Protein AF-A0A4Q1EPS4-F1 (afdb_monomer_lite)

Foldseek 3Di:
DVVLQVCQVVVLPPDDAQQPDDPDGNPVSVVCSVCRRPVVVVVVVVD

pLDDT: mean 97.46, std 1.26, range [92.56, 98.62]

Radius of gyration: 12.2 Å; chains: 1; bounding box: 30×18×27 Å

Sequence (47 aa):
NEEVINAELIGAQGKPQNIEGYYKTDTYKTYAAMRPSTVLNEIIDGI

Secondary structure (DSSP, 8-state):
-HHHHHHHHHHT-SS----S-SSS--HHHHHHHH---HHHHHHHHT-

Structure (mmCIF, N/CA/C/O backbone):
data_AF-A0A4Q1EPS4-F1
#
_entry.id   AF-A0A4Q1EPS4-F1
#
loop_
_atom_site.group_PDB
_atom_site.id
_atom_site.type_symbol
_atom_site.label_atom_id
_atom_site.label_alt_id
_atom_site.label_comp_id
_atom_site.label_asym_id
_atom_site.label_entity_id
_atom_site.label_seq_id
_atom_site.pdbx_PDB_ins_code
_atom_site.Cartn_x
_atom_site.Cartn_y
_atom_site.Cartn_z
_atom_site.occupancy
_atom_site.B_i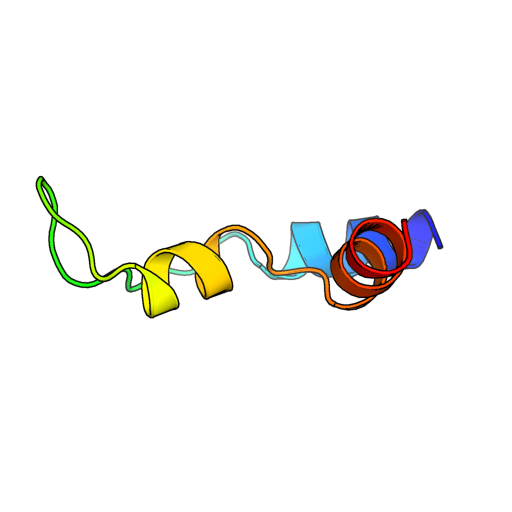so_or_equiv
_atom_site.auth_seq_id
_atom_site.auth_comp_id
_atom_site.auth_asym_id
_atom_site.auth_atom_id
_atom_site.pdbx_PDB_model_num
ATOM 1 N N . ASN A 1 1 ? -11.772 7.552 11.941 1.00 94.12 1 ASN A N 1
ATOM 2 C CA . ASN A 1 1 ? -10.876 6.783 11.047 1.00 94.12 1 ASN A CA 1
ATOM 3 C C . ASN A 1 1 ? -9.413 7.165 11.190 1.00 94.12 1 ASN A C 1
ATOM 5 O O . ASN A 1 1 ? -8.591 6.282 11.022 1.00 94.12 1 ASN A O 1
ATOM 9 N N . GLU A 1 2 ? -9.076 8.412 11.540 1.00 98.00 2 GLU A N 1
ATOM 10 C CA . GLU A 1 2 ? -7.681 8.863 11.684 1.00 98.00 2 GLU A CA 1
ATOM 11 C C . GLU A 1 2 ? -6.806 7.952 12.566 1.00 98.00 2 GLU A C 1
ATOM 13 O O . GLU A 1 2 ? -5.802 7.437 12.086 1.00 98.00 2 GLU A O 1
ATOM 18 N N . GLU A 1 3 ? -7.198 7.695 13.820 1.00 98.50 3 GLU A N 1
ATOM 19 C CA . GLU A 1 3 ? -6.397 6.870 14.742 1.00 98.50 3 GLU A CA 1
ATOM 20 C C . GLU A 1 3 ? -6.149 5.448 14.214 1.00 98.50 3 GLU A C 1
ATOM 22 O O . GLU A 1 3 ? -5.036 4.934 14.306 1.00 98.50 3 GLU A O 1
ATOM 27 N N . VAL A 1 4 ? -7.173 4.830 13.618 1.00 98.38 4 VAL A N 1
ATOM 28 C CA . VAL A 1 4 ? -7.092 3.471 13.061 1.00 98.38 4 VAL A CA 1
ATOM 29 C C . VAL A 1 4 ? -6.166 3.436 11.849 1.00 98.38 4 VAL A C 1
ATOM 31 O O . VAL A 1 4 ? -5.282 2.587 11.783 1.00 98.38 4 VAL A O 1
ATOM 34 N N . ILE A 1 5 ? -6.313 4.394 10.929 1.00 98.62 5 ILE A N 1
ATOM 35 C CA . ILE A 1 5 ? -5.445 4.511 9.751 1.00 98.62 5 ILE A CA 1
ATOM 36 C C . ILE A 1 5 ? -3.990 4.705 10.193 1.00 98.62 5 ILE A C 1
ATOM 38 O O . ILE A 1 5 ? -3.099 4.019 9.696 1.00 98.62 5 ILE A O 1
ATOM 42 N N . ASN A 1 6 ? -3.737 5.576 11.173 1.00 98.56 6 ASN A N 1
ATOM 43 C CA . ASN A 1 6 ? -2.391 5.777 11.711 1.00 98.56 6 ASN A CA 1
ATOM 44 C C . ASN A 1 6 ? -1.815 4.486 12.309 1.00 98.56 6 ASN A C 1
ATOM 46 O O . ASN A 1 6 ? -0.655 4.163 12.052 1.00 98.56 6 ASN A O 1
ATOM 50 N N . ALA A 1 7 ? -2.612 3.721 13.059 1.00 98.56 7 ALA A N 1
ATOM 51 C CA . ALA A 1 7 ? -2.175 2.445 13.619 1.00 98.56 7 ALA A CA 1
ATOM 52 C C . ALA A 1 7 ? -1.815 1.414 12.531 1.00 98.56 7 ALA A C 1
ATOM 54 O O . ALA A 1 7 ? -0.779 0.754 12.637 1.00 98.56 7 ALA A O 1
ATOM 55 N N . GLU A 1 8 ? -2.615 1.306 11.466 1.00 98.44 8 GLU A N 1
ATOM 56 C CA . GLU A 1 8 ? -2.347 0.407 10.333 1.00 98.44 8 GLU A CA 1
ATOM 57 C C . GLU A 1 8 ? -1.062 0.798 9.581 1.00 98.44 8 GLU A C 1
ATOM 59 O O . GLU A 1 8 ? -0.204 -0.051 9.324 1.00 98.44 8 GLU A O 1
ATOM 64 N N . LEU A 1 9 ? -0.883 2.090 9.282 1.00 98.25 9 LEU A N 1
ATOM 65 C CA . LEU A 1 9 ? 0.294 2.600 8.569 1.00 98.25 9 LEU A CA 1
ATOM 66 C C . LEU A 1 9 ? 1.585 2.465 9.390 1.00 98.25 9 LEU A C 1
ATOM 68 O O . LEU A 1 9 ? 2.636 2.134 8.839 1.00 98.25 9 LEU A O 1
ATOM 72 N N . ILE A 1 10 ? 1.529 2.709 10.703 1.00 98.38 10 ILE A N 1
ATOM 73 C CA . ILE A 1 10 ? 2.675 2.519 11.605 1.00 98.38 10 ILE A CA 1
ATOM 74 C C . ILE A 1 10 ? 2.995 1.025 11.746 1.00 98.38 10 ILE A C 1
ATOM 76 O O . ILE A 1 10 ? 4.162 0.636 11.691 1.00 98.38 10 ILE A O 1
ATOM 80 N N . GLY A 1 11 ? 1.973 0.172 11.866 1.00 97.88 11 GLY A N 1
ATOM 81 C CA . GLY A 1 11 ? 2.132 -1.277 12.019 1.00 97.88 11 GLY A CA 1
ATOM 82 C C . GLY A 1 11 ? 2.794 -1.980 10.826 1.00 97.88 11 GLY A C 1
ATOM 83 O O . GLY A 1 11 ? 3.379 -3.053 10.994 1.00 97.88 11 GLY A O 1
ATOM 84 N N . ALA A 1 12 ? 2.748 -1.376 9.636 1.00 97.12 12 ALA A N 1
ATOM 85 C CA . ALA A 1 12 ? 3.400 -1.891 8.430 1.00 97.12 12 ALA A CA 1
ATOM 86 C C . ALA A 1 12 ? 4.932 -1.688 8.409 1.00 97.12 12 ALA A C 1
ATOM 88 O O . ALA A 1 12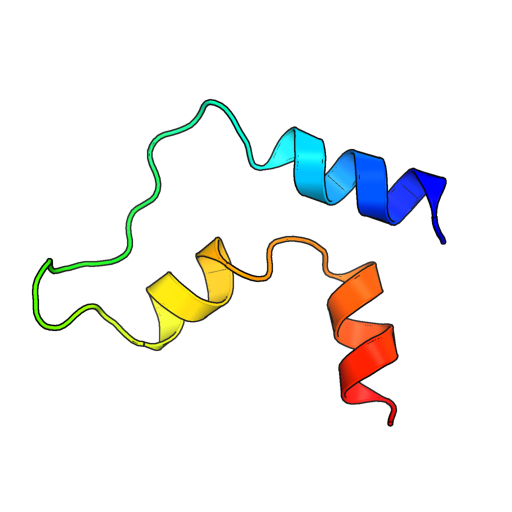 ? 5.630 -2.293 7.590 1.00 97.12 12 ALA A O 1
ATOM 89 N N . GLN A 1 13 ? 5.473 -0.845 9.292 1.00 97.88 13 GLN A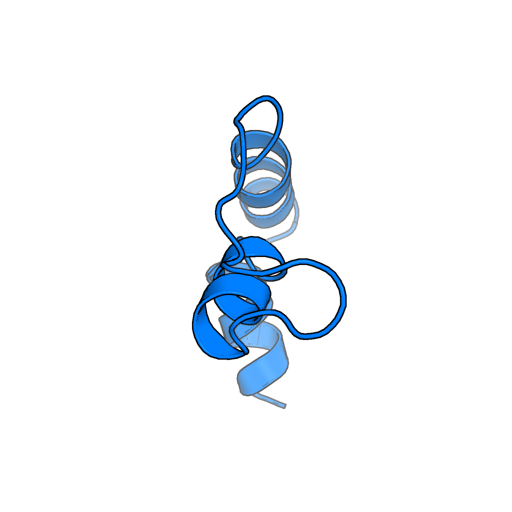 N 1
ATOM 90 C CA . GLN A 1 13 ? 6.880 -0.441 9.279 1.00 97.88 13 GLN A CA 1
ATOM 91 C C . GLN A 1 13 ? 7.805 -1.448 9.983 1.00 97.88 13 GLN A C 1
ATOM 93 O O . GLN A 1 13 ? 7.375 -2.375 10.670 1.00 97.88 13 GLN A O 1
ATOM 98 N N . GLY A 1 14 ? 9.119 -1.268 9.804 1.00 97.25 14 GLY A N 1
ATOM 99 C CA . GLY A 1 14 ? 10.157 -2.030 10.513 1.00 97.25 14 GLY A CA 1
ATOM 100 C C . GLY A 1 14 ? 10.371 -3.467 10.027 1.00 97.25 14 GLY A C 1
ATOM 101 O O . GLY A 1 14 ? 11.226 -4.170 10.562 1.00 97.25 14 GLY A O 1
ATOM 102 N N . LYS A 1 15 ? 9.631 -3.909 9.005 1.00 93.81 15 LYS A N 1
ATOM 103 C CA . LYS A 1 15 ? 9.741 -5.249 8.417 1.00 93.81 15 LYS A CA 1
ATOM 104 C C . LYS A 1 15 ? 10.185 -5.164 6.954 1.00 93.81 15 LYS A C 1
ATOM 106 O O . LYS A 1 15 ? 9.720 -4.269 6.245 1.00 93.81 15 LYS A O 1
ATOM 111 N N . PRO A 1 16 ? 11.040 -6.089 6.481 1.00 96.81 16 PRO A N 1
ATOM 112 C CA . PRO A 1 16 ? 11.342 -6.205 5.059 1.00 96.81 16 PRO A CA 1
ATOM 113 C C . PRO A 1 16 ? 10.064 -6.409 4.238 1.00 96.81 16 PRO A C 1
ATOM 115 O O . PRO A 1 16 ? 9.219 -7.226 4.600 1.00 96.81 16 PRO A O 1
ATOM 118 N N . GLN A 1 17 ? 9.944 -5.685 3.126 1.00 96.12 17 GLN A N 1
ATOM 119 C CA . GLN A 1 17 ? 8.824 -5.796 2.193 1.00 96.12 17 GLN A CA 1
ATOM 120 C C . GLN A 1 17 ? 9.279 -6.521 0.928 1.00 96.12 17 GLN A C 1
ATOM 122 O O . GLN A 1 17 ? 10.336 -6.212 0.378 1.00 96.12 17 GLN A O 1
ATOM 127 N N . ASN A 1 18 ? 8.481 -7.480 0.461 1.00 96.19 18 ASN A N 1
ATOM 128 C CA . ASN A 1 18 ? 8.750 -8.182 -0.789 1.00 96.19 18 ASN A CA 1
ATOM 129 C C . ASN A 1 18 ? 7.891 -7.603 -1.916 1.00 96.19 18 ASN A C 1
ATOM 131 O O . ASN A 1 18 ? 6.694 -7.871 -1.982 1.00 96.19 18 ASN A O 1
ATOM 135 N N . ILE A 1 19 ? 8.531 -6.864 -2.818 1.00 97.69 19 ILE A N 1
ATOM 136 C CA . ILE A 1 19 ? 7.907 -6.291 -4.018 1.00 97.69 19 ILE A CA 1
ATOM 137 C C . ILE A 1 19 ? 8.259 -7.054 -5.308 1.00 97.69 19 ILE A C 1
ATOM 139 O O . ILE A 1 19 ? 7.814 -6.648 -6.372 1.00 97.69 19 ILE A O 1
ATOM 143 N N . GLU A 1 20 ? 9.037 -8.143 -5.212 1.00 97.38 20 GLU A N 1
ATOM 144 C CA . GLU A 1 20 ? 9.576 -8.964 -6.317 1.00 97.38 20 GLU A CA 1
ATOM 145 C C . GLU A 1 20 ? 10.141 -8.175 -7.501 1.00 97.38 20 GLU A C 1
ATOM 147 O O . GLU A 1 20 ? 9.421 -7.759 -8.403 1.00 97.38 20 GLU A O 1
ATOM 152 N N . GLY A 1 21 ? 11.464 -8.040 -7.546 1.00 96.62 21 GLY A N 1
ATOM 153 C CA . GLY A 1 21 ? 12.167 -7.258 -8.559 1.00 96.62 21 GLY A CA 1
ATOM 154 C C . GLY A 1 21 ? 12.759 -5.977 -7.978 1.00 96.62 21 GLY A C 1
ATOM 155 O O . GLY A 1 21 ? 12.739 -5.752 -6.770 1.00 96.62 21 GLY A O 1
ATOM 156 N N . TYR A 1 22 ? 13.337 -5.154 -8.852 1.00 96.25 22 TYR A N 1
ATOM 157 C CA . TYR A 1 22 ? 14.010 -3.912 -8.457 1.00 96.25 22 TYR A CA 1
ATOM 158 C C . TYR A 1 22 ? 13.719 -2.777 -9.446 1.00 96.25 22 TYR A C 1
ATOM 160 O O . TYR A 1 22 ? 13.047 -1.817 -9.098 1.00 96.25 22 TYR A O 1
ATOM 168 N N . TYR A 1 23 ? 14.127 -2.922 -10.713 1.00 97.88 23 TYR A N 1
ATOM 169 C CA . TYR A 1 23 ? 13.795 -1.952 -11.773 1.00 97.88 23 TYR A CA 1
ATOM 170 C C . TYR A 1 23 ? 12.378 -2.118 -12.331 1.00 97.88 23 TYR A C 1
ATOM 172 O O . TYR A 1 23 ? 11.769 -1.162 -12.801 1.00 97.88 23 TYR A O 1
ATOM 180 N N . LYS A 1 24 ? 11.867 -3.350 -12.304 1.00 97.44 24 LYS A N 1
ATOM 181 C CA . LYS A 1 24 ? 10.508 -3.707 -12.700 1.00 97.44 24 LYS A CA 1
ATOM 182 C C . LYS A 1 24 ? 9.967 -4.657 -11.647 1.00 97.44 24 LYS A C 1
ATOM 184 O O . LYS A 1 24 ? 10.311 -5.837 -11.655 1.00 97.44 24 LYS A O 1
ATOM 189 N N . THR A 1 25 ? 9.220 -4.101 -10.710 1.00 98.38 25 THR A N 1
ATOM 190 C CA . THR A 1 25 ? 8.652 -4.845 -9.591 1.00 98.38 25 THR A CA 1
ATOM 191 C C . THR A 1 25 ? 7.343 -5.511 -9.992 1.00 98.38 25 THR A C 1
ATOM 193 O O . THR A 1 25 ? 6.716 -5.130 -10.989 1.00 98.38 25 THR A O 1
ATOM 196 N N . ASP A 1 26 ? 6.915 -6.503 -9.220 1.00 98.56 26 ASP A N 1
ATOM 197 C CA . ASP A 1 26 ? 5.575 -7.051 -9.352 1.00 98.56 26 ASP A CA 1
ATOM 198 C C . ASP A 1 26 ? 4.549 -5.999 -8.917 1.00 98.56 26 ASP A C 1
ATOM 200 O O . ASP A 1 26 ? 4.614 -5.438 -7.816 1.00 98.56 26 ASP A O 1
ATOM 204 N N . THR A 1 27 ? 3.604 -5.700 -9.804 1.00 98.19 27 THR A N 1
ATOM 205 C CA . THR A 1 27 ? 2.644 -4.614 -9.597 1.00 98.19 27 THR A CA 1
ATOM 206 C C . THR A 1 27 ? 1.717 -4.902 -8.426 1.00 98.19 27 THR A C 1
ATOM 208 O O . THR A 1 27 ? 1.459 -4.002 -7.631 1.00 98.19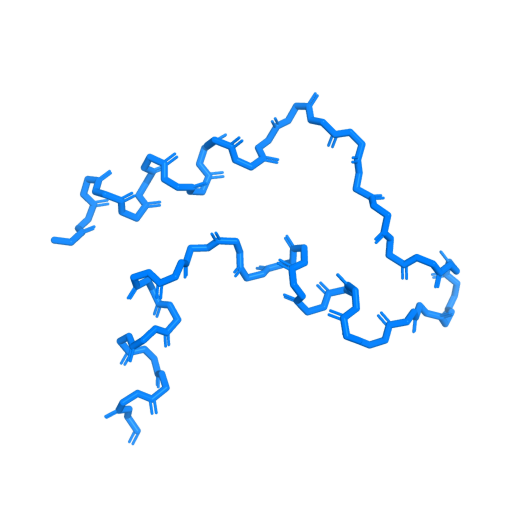 27 THR A O 1
ATOM 211 N N . TYR A 1 28 ? 1.260 -6.147 -8.274 1.00 97.88 28 TYR A N 1
ATOM 212 C CA . TYR A 1 28 ? 0.342 -6.534 -7.207 1.00 97.88 28 TYR A CA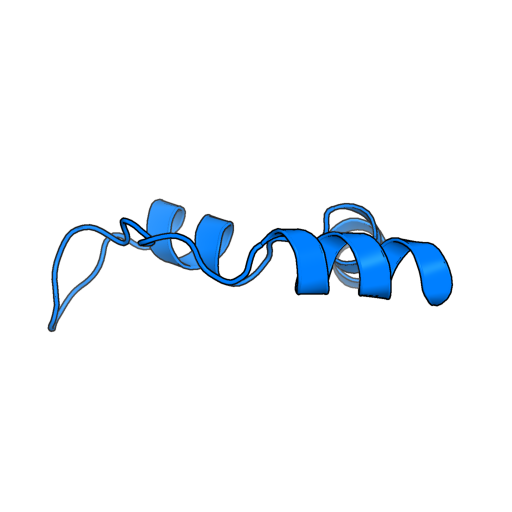 1
ATOM 213 C C . TYR A 1 28 ? 1.021 -6.478 -5.836 1.00 97.88 28 TYR A C 1
ATOM 215 O O . TYR A 1 28 ? 0.495 -5.860 -4.908 1.00 97.88 28 TYR A O 1
ATOM 223 N N . LYS A 1 29 ? 2.223 -7.048 -5.711 1.00 97.75 29 LYS A N 1
ATOM 224 C CA . LYS A 1 29 ? 2.995 -7.024 -4.461 1.00 97.75 29 LYS A CA 1
ATOM 225 C C . LYS A 1 29 ? 3.401 -5.612 -4.062 1.00 97.75 29 LYS A C 1
ATOM 227 O O . LYS A 1 29 ? 3.292 -5.254 -2.891 1.00 97.75 29 LYS A O 1
ATOM 232 N N . THR A 1 30 ? 3.812 -4.793 -5.030 1.00 97.88 30 THR A N 1
ATOM 233 C CA . THR A 1 30 ? 4.125 -3.380 -4.778 1.00 97.88 30 THR A CA 1
ATOM 234 C C . THR A 1 30 ? 2.884 -2.638 -4.287 1.00 97.88 30 THR A C 1
ATOM 236 O O . THR A 1 30 ? 2.953 -1.915 -3.298 1.00 97.88 30 THR A O 1
ATOM 239 N N . TYR A 1 31 ? 1.735 -2.846 -4.932 1.00 97.50 31 TYR A N 1
ATOM 240 C CA . TYR A 1 31 ? 0.487 -2.190 -4.553 1.00 97.50 31 TYR A CA 1
ATOM 241 C C . TYR A 1 31 ? 0.038 -2.564 -3.139 1.00 97.50 31 TYR A C 1
ATOM 243 O O . TYR A 1 31 ? -0.284 -1.681 -2.346 1.00 97.50 31 TYR A O 1
ATOM 251 N N . ALA A 1 32 ? 0.093 -3.853 -2.797 1.00 96.50 32 ALA A N 1
ATOM 252 C CA . ALA A 1 32 ? -0.244 -4.338 -1.463 1.00 96.50 32 ALA A CA 1
ATOM 253 C C . ALA A 1 32 ? 0.690 -3.764 -0.382 1.00 96.50 32 ALA A C 1
ATOM 255 O O . ALA A 1 32 ? 0.221 -3.334 0.668 1.00 96.50 32 ALA A O 1
ATOM 256 N N . ALA A 1 33 ? 2.001 -3.701 -0.648 1.00 97.19 33 ALA A N 1
ATOM 257 C CA . ALA A 1 33 ? 2.974 -3.145 0.294 1.00 97.19 33 ALA A CA 1
ATOM 258 C C . ALA A 1 33 ? 2.821 -1.623 0.492 1.00 97.19 33 ALA A C 1
ATOM 260 O O . ALA A 1 33 ? 3.049 -1.122 1.591 1.00 97.19 33 ALA A O 1
ATOM 261 N N . MET A 1 34 ? 2.438 -0.886 -0.557 1.00 97.25 34 MET A N 1
ATOM 262 C CA . MET A 1 34 ? 2.318 0.582 -0.534 1.00 97.25 34 MET A CA 1
ATOM 263 C C . MET A 1 34 ? 0.945 1.086 -0.069 1.00 97.25 34 MET A C 1
ATOM 265 O O . MET A 1 34 ? 0.815 2.259 0.275 1.00 97.25 34 MET A O 1
ATOM 269 N N . ARG A 1 35 ? -0.074 0.218 -0.023 1.00 97.94 35 ARG A N 1
ATOM 270 C CA . ARG A 1 35 ? -1.425 0.526 0.476 1.00 97.94 35 ARG A CA 1
ATOM 271 C C . ARG A 1 35 ? -1.802 -0.338 1.694 1.00 97.94 35 ARG A C 1
ATOM 273 O O . ARG A 1 35 ? -2.809 -1.041 1.642 1.00 97.94 35 ARG A O 1
ATOM 280 N N . PRO A 1 36 ? -1.038 -0.310 2.802 1.00 97.75 36 PRO A N 1
ATOM 281 C CA . PRO A 1 36 ? -1.229 -1.264 3.896 1.00 97.75 36 PRO A CA 1
ATOM 282 C C . PRO A 1 36 ? -2.450 -0.980 4.791 1.00 97.75 36 PRO A C 1
ATOM 284 O O . PRO A 1 36 ? -2.779 -1.813 5.629 1.00 97.75 36 PRO A O 1
ATOM 287 N N . SER A 1 37 ? -3.114 0.173 4.641 1.00 98.44 37 SER A N 1
ATOM 288 C CA . SER A 1 37 ? -4.310 0.527 5.418 1.00 98.44 37 SER A CA 1
ATOM 289 C C . SER A 1 37 ? -5.583 0.196 4.646 1.00 98.44 37 SER A C 1
ATOM 291 O O . SER A 1 37 ? -5.936 0.887 3.689 1.00 98.44 37 SER A O 1
ATOM 293 N N . THR A 1 38 ? -6.296 -0.841 5.083 1.00 98.00 38 THR A N 1
ATOM 294 C CA . THR A 1 38 ? -7.580 -1.239 4.490 1.00 98.00 38 THR A CA 1
ATOM 295 C C . THR A 1 38 ? -8.612 -0.127 4.635 1.00 98.00 38 THR A C 1
ATOM 297 O O . THR A 1 38 ? -9.276 0.210 3.659 1.00 98.00 38 THR A O 1
ATOM 300 N N . VAL A 1 39 ? -8.686 0.512 5.810 1.00 98.25 39 VAL A N 1
ATOM 301 C CA . VAL A 1 39 ? -9.666 1.578 6.078 1.00 98.25 39 VAL A CA 1
ATOM 302 C C . VAL A 1 39 ? -9.441 2.780 5.163 1.00 98.25 39 VAL A C 1
ATOM 304 O O . VAL A 1 39 ? -10.395 3.340 4.626 1.00 98.25 39 VAL A O 1
ATOM 307 N N . LEU A 1 40 ? -8.183 3.183 4.957 1.00 98.44 40 LEU A N 1
ATOM 308 C CA . LEU A 1 40 ? -7.867 4.266 4.028 1.00 98.44 40 LEU A CA 1
ATOM 3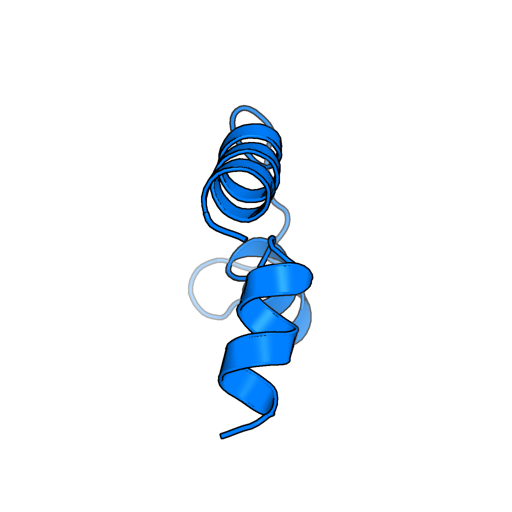09 C C . LEU A 1 40 ? -8.225 3.886 2.588 1.00 98.44 40 LEU A C 1
ATOM 311 O O . LEU A 1 40 ? -8.768 4.710 1.853 1.00 98.44 40 LEU A O 1
ATOM 315 N N . ASN A 1 41 ? -7.929 2.649 2.187 1.00 98.31 41 ASN A N 1
ATOM 316 C CA . ASN A 1 41 ? -8.202 2.181 0.834 1.00 98.31 41 ASN A CA 1
ATOM 317 C C . ASN A 1 41 ? -9.699 2.166 0.527 1.00 98.31 41 ASN A C 1
ATOM 319 O O . ASN A 1 41 ? -10.090 2.698 -0.504 1.00 98.31 41 ASN A O 1
ATOM 323 N N . GLU A 1 42 ? -10.524 1.647 1.437 1.00 98.31 42 GLU A N 1
ATOM 324 C CA . GLU A 1 42 ? -11.983 1.619 1.283 1.00 98.31 42 GLU A CA 1
ATOM 325 C C . GLU A 1 42 ? -12.580 3.023 1.122 1.00 98.31 42 GLU A C 1
ATOM 327 O O . GLU A 1 42 ? -13.477 3.222 0.306 1.00 98.31 42 GLU A O 1
ATOM 332 N N . ILE A 1 43 ? -12.065 4.014 1.860 1.00 98.19 43 ILE A N 1
ATOM 333 C CA . ILE A 1 43 ? -12.517 5.409 1.742 1.00 98.19 43 ILE A CA 1
ATOM 334 C C . ILE A 1 43 ? -12.189 5.978 0.359 1.00 98.19 43 ILE A C 1
ATOM 336 O O . ILE A 1 43 ? -13.032 6.647 -0.229 1.00 98.19 43 ILE A O 1
ATOM 340 N N . ILE A 1 44 ? -10.974 5.744 -0.145 1.00 97.69 44 ILE A N 1
ATOM 341 C CA . ILE A 1 44 ? -10.529 6.274 -1.443 1.00 97.69 44 ILE A CA 1
ATOM 342 C C . ILE A 1 44 ? -11.230 5.557 -2.599 1.00 97.69 44 ILE A C 1
ATOM 344 O O . ILE A 1 44 ? -11.637 6.210 -3.552 1.00 97.69 44 ILE A O 1
ATOM 348 N N . ASP A 1 45 ? -11.383 4.237 -2.512 1.00 97.19 45 ASP A N 1
ATOM 349 C CA . ASP A 1 45 ? -12.013 3.421 -3.554 1.00 97.19 45 ASP A CA 1
ATOM 350 C C . ASP A 1 45 ? -13.533 3.687 -3.650 1.00 97.19 45 ASP A C 1
ATOM 352 O O . ASP A 1 45 ? -14.161 3.352 -4.653 1.00 97.19 45 ASP A O 1
ATOM 356 N N . GLY A 1 46 ? -14.129 4.289 -2.612 1.00 96.38 46 GLY A N 1
ATOM 357 C CA . GLY A 1 46 ? -15.527 4.726 -2.576 1.00 96.38 46 GLY A CA 1
ATOM 358 C C . GLY A 1 46 ? -15.803 6.111 -3.179 1.00 96.38 46 GLY A C 1
ATOM 359 O O . GLY A 1 46 ? -16.937 6.582 -3.067 1.00 96.38 46 GLY A O 1
ATOM 360 N N . ILE A 1 47 ? -14.796 6.765 -3.773 1.00 92.56 47 ILE A N 1
ATOM 361 C CA . ILE A 1 47 ? -14.904 8.051 -4.490 1.00 92.56 47 ILE A CA 1
ATOM 362 C C . ILE A 1 47 ? -14.962 7.792 -5.996 1.00 92.56 47 ILE A C 1
ATOM 364 O O . ILE A 1 47 ? -15.858 8.379 -6.646 1.00 92.56 47 ILE A O 1
#